Protein AF-A0A8J3FCZ4-F1 (afdb_monomer_lite)

Secondary structure (DSSP, 8-state):
-HHHHHHHHHHHHHHTTT-HHHHHHHHHHHHHHHHHHHS-GGG--S-SS----

Organism: NCBI:txid373054

pLDDT: mean 70.08, std 10.36, range [45.12, 84.12]

Radius of gyration: 14.03 Å; chains: 1; bounding box: 27×34×30 Å

Foldseek 3Di:
DVVVVVVLVVVCVVCCVPCVPVNVVCVVCVVVVVVVVVDDPVPVPDPPDPPPD

Sequence (53 aa):
METARQLLKQTLEAYEEKAPKAMAILEAGFEDATAVLALPEKYRRRLRTTQRR

Structure (mmCIF, N/CA/C/O backbone):
data_AF-A0A8J3FCZ4-F1
#
_entry.id   AF-A0A8J3FCZ4-F1
#
loop_
_atom_site.group_PDB
_atom_site.id
_atom_site.type_symbol
_atom_site.label_atom_id
_atom_site.label_alt_id
_atom_site.label_comp_id
_atom_site.label_asym_id
_atom_site.label_entity_id
_atom_site.label_seq_id
_atom_site.pdbx_PDB_ins_code
_atom_site.Cartn_x
_atom_site.Cartn_y
_atom_site.Cartn_z
_atom_site.occupancy
_atom_site.B_iso_or_equiv
_atom_site.auth_seq_id
_atom_site.auth_comp_id
_atom_site.auth_asym_id
_atom_site.auth_atom_id
_atom_site.pdbx_PDB_model_num
ATOM 1 N N . MET A 1 1 ? 13.143 -6.003 -0.135 1.00 56.00 1 MET A N 1
ATOM 2 C CA . MET A 1 1 ? 11.675 -5.882 -0.287 1.00 56.00 1 MET A CA 1
ATOM 3 C C . MET A 1 1 ? 10.926 -6.034 1.041 1.00 56.00 1 MET A C 1
ATOM 5 O O . MET A 1 1 ? 9.887 -5.409 1.190 1.00 56.00 1 MET A O 1
ATOM 9 N N . GLU A 1 2 ? 11.431 -6.790 2.024 1.00 64.69 2 GLU A N 1
ATOM 10 C CA . GLU A 1 2 ? 10.734 -7.017 3.311 1.00 64.69 2 GLU A CA 1
ATOM 11 C C . GLU A 1 2 ? 10.560 -5.755 4.173 1.00 64.69 2 GLU A C 1
ATOM 13 O O . GLU A 1 2 ? 9.490 -5.530 4.735 1.00 64.69 2 GLU A O 1
ATOM 18 N N . THR A 1 3 ? 11.560 -4.871 4.199 1.00 74.81 3 THR A N 1
ATOM 19 C CA . THR A 1 3 ? 11.530 -3.640 5.010 1.00 74.81 3 THR A CA 1
ATOM 20 C C . THR A 1 3 ? 10.428 -2.664 4.577 1.00 74.81 3 THR A C 1
ATOM 22 O O . THR A 1 3 ? 9.847 -1.970 5.405 1.00 74.81 3 THR A O 1
ATOM 25 N N . ALA A 1 4 ? 10.093 -2.631 3.282 1.00 71.62 4 ALA A N 1
ATOM 26 C CA . ALA A 1 4 ? 9.052 -1.754 2.743 1.00 71.62 4 ALA A CA 1
ATOM 27 C C . ALA A 1 4 ? 7.647 -2.178 3.205 1.00 71.62 4 ALA A C 1
ATOM 29 O O . ALA A 1 4 ? 6.832 -1.325 3.551 1.00 71.62 4 ALA A O 1
ATOM 30 N N . ARG A 1 5 ? 7.385 -3.491 3.287 1.00 75.75 5 ARG A N 1
ATOM 31 C CA . ARG A 1 5 ? 6.121 -4.026 3.820 1.00 75.75 5 ARG A CA 1
ATOM 32 C C . ARG A 1 5 ? 5.982 -3.798 5.325 1.00 75.75 5 ARG A C 1
ATOM 34 O O . ARG A 1 5 ? 4.885 -3.500 5.784 1.00 75.75 5 ARG A O 1
ATOM 41 N N . GLN A 1 6 ? 7.074 -3.887 6.088 1.00 81.81 6 GLN A N 1
ATOM 42 C CA . GLN A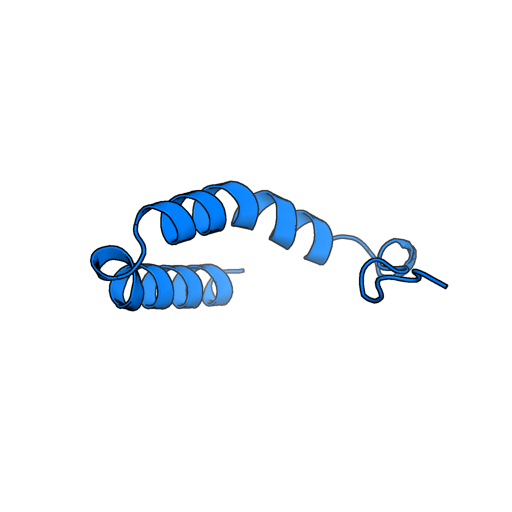 1 6 ? 7.046 -3.567 7.522 1.00 81.81 6 GLN A CA 1
ATOM 43 C C . GLN A 1 6 ? 6.685 -2.099 7.782 1.00 81.81 6 GLN A C 1
ATOM 45 O O . GLN A 1 6 ? 5.831 -1.826 8.622 1.00 81.81 6 GLN A O 1
ATOM 50 N N . LEU A 1 7 ? 7.278 -1.164 7.033 1.00 80.25 7 LEU A N 1
ATOM 51 C CA . LEU A 1 7 ? 6.968 0.265 7.152 1.00 80.25 7 LEU A CA 1
ATOM 52 C C . LEU A 1 7 ? 5.536 0.593 6.706 1.00 80.25 7 LEU A C 1
ATOM 54 O O . LEU A 1 7 ? 4.871 1.423 7.327 1.00 80.25 7 LEU A O 1
ATOM 58 N N . LEU A 1 8 ? 5.036 -0.080 5.665 1.00 76.94 8 LEU A N 1
ATOM 59 C CA . LEU A 1 8 ? 3.642 0.051 5.244 1.00 76.94 8 LEU A CA 1
ATOM 60 C C . LEU A 1 8 ? 2.686 -0.402 6.354 1.00 76.94 8 LEU A C 1
ATOM 62 O O . LEU A 1 8 ? 1.774 0.329 6.713 1.00 76.94 8 LEU A O 1
ATOM 66 N N . LYS A 1 9 ? 2.933 -1.559 6.973 1.00 81.75 9 LYS A N 1
ATOM 67 C CA . LYS A 1 9 ? 2.066 -2.055 8.046 1.00 81.75 9 LYS A CA 1
ATOM 68 C C . LYS A 1 9 ? 2.026 -1.112 9.256 1.00 81.75 9 LYS A C 1
ATOM 70 O O . LYS A 1 9 ? 0.951 -0.819 9.760 1.00 81.75 9 LYS A O 1
ATOM 75 N N . GLN A 1 10 ? 3.177 -0.576 9.665 1.00 84.12 10 GLN A N 1
ATOM 76 C CA . GLN A 1 10 ? 3.255 0.406 10.756 1.00 84.12 10 GLN A CA 1
ATOM 77 C C . GLN A 1 10 ? 2.511 1.710 10.437 1.00 84.12 10 GLN A C 1
ATOM 79 O O . GLN A 1 10 ? 1.926 2.327 11.324 1.00 84.12 10 GLN A O 1
ATOM 84 N N . THR A 1 11 ? 2.537 2.148 9.176 1.00 81.81 11 THR A N 1
ATOM 85 C CA . THR A 1 11 ? 1.817 3.356 8.748 1.00 81.81 11 THR A CA 1
ATOM 86 C C . THR A 1 11 ? 0.318 3.116 8.607 1.00 81.81 11 THR A C 1
ATOM 88 O O . THR A 1 11 ? -0.452 3.992 8.988 1.00 81.81 11 THR A O 1
ATOM 91 N N . LEU A 1 12 ? -0.108 1.933 8.159 1.00 80.12 12 LEU A N 1
ATOM 92 C CA . LEU A 1 12 ? -1.515 1.540 8.185 1.00 80.12 12 LEU A CA 1
ATOM 93 C C . LEU A 1 12 ? -2.034 1.518 9.628 1.00 80.12 12 LEU A C 1
ATOM 95 O O . LEU A 1 12 ? -2.941 2.278 9.936 1.00 80.12 12 LEU A O 1
ATOM 99 N N . GLU A 1 13 ? -1.386 0.791 10.543 1.00 83.00 13 GLU A N 1
ATOM 100 C CA . GLU A 1 13 ? -1.809 0.716 11.954 1.00 83.00 13 GLU A CA 1
ATOM 101 C C . GLU A 1 13 ? -1.885 2.099 12.634 1.00 83.00 13 GLU A C 1
ATOM 103 O O . GLU A 1 13 ? -2.780 2.354 13.437 1.00 83.00 13 GLU A O 1
ATOM 108 N N . ALA A 1 14 ? -0.983 3.029 12.299 1.00 82.81 14 ALA A N 1
ATOM 109 C CA . ALA A 1 14 ? -0.965 4.368 12.895 1.00 82.81 14 ALA A CA 1
ATOM 110 C C . ALA A 1 14 ? -2.010 5.343 12.314 1.00 82.81 14 ALA A C 1
ATOM 112 O O . ALA A 1 14 ? -2.363 6.328 12.973 1.00 82.81 14 ALA A O 1
ATOM 113 N N . TYR A 1 15 ? -2.470 5.126 11.078 1.00 76.75 15 TYR A N 1
ATOM 114 C CA . TYR A 1 15 ? -3.320 6.081 10.355 1.00 76.75 15 TYR A CA 1
ATOM 115 C C . TYR A 1 15 ? -4.651 5.501 9.860 1.00 76.75 15 TYR A C 1
ATOM 117 O O . TYR A 1 15 ? -5.470 6.260 9.335 1.00 76.75 15 TYR A O 1
ATOM 125 N N . GLU A 1 16 ? -4.916 4.214 10.070 1.00 75.25 16 GLU A N 1
ATOM 126 C CA . GLU A 1 16 ? -6.172 3.545 9.720 1.00 75.25 16 GLU A CA 1
ATOM 127 C C . GLU A 1 16 ? -7.372 4.175 10.440 1.00 75.25 16 GLU A C 1
ATOM 129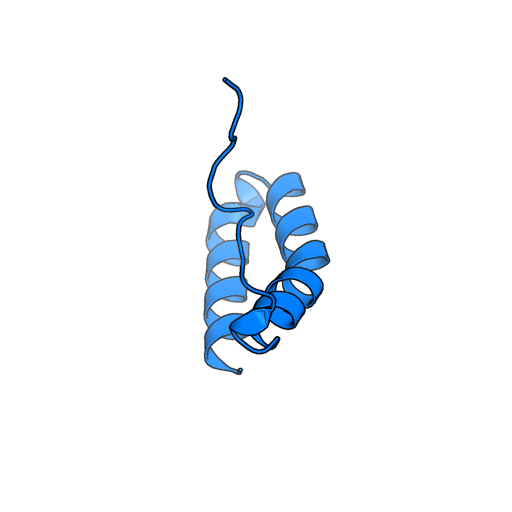 O O . GLU A 1 16 ? -8.380 4.459 9.796 1.00 75.25 16 GLU A O 1
ATOM 134 N N . GLU A 1 17 ? -7.241 4.535 11.723 1.00 76.38 17 GLU A N 1
ATOM 135 C CA . GLU A 1 17 ? -8.304 5.242 12.460 1.00 76.38 17 GLU A CA 1
ATOM 136 C C . GLU A 1 17 ? -8.527 6.682 11.972 1.00 76.38 17 GLU A C 1
ATOM 138 O O . GLU A 1 17 ? -9.641 7.202 12.020 1.00 76.38 17 GLU A O 1
ATOM 143 N N . LYS A 1 18 ? -7.471 7.353 11.498 1.00 79.06 18 LYS A N 1
ATOM 144 C CA . LYS A 1 18 ? -7.537 8.768 11.093 1.00 79.06 18 LYS A CA 1
ATOM 145 C C . LYS A 1 18 ? -7.975 8.954 9.647 1.00 79.06 18 LYS A C 1
ATOM 147 O O . LYS A 1 18 ? -8.589 9.969 9.323 1.00 79.06 18 LYS A O 1
ATOM 152 N N . ALA A 1 19 ? -7.614 8.029 8.763 1.00 76.62 19 ALA A N 1
ATOM 153 C CA . ALA A 1 19 ? -7.825 8.167 7.329 1.00 76.62 19 ALA A CA 1
ATOM 154 C C . ALA A 1 19 ? -7.950 6.800 6.626 1.00 76.62 19 ALA A C 1
ATOM 156 O O . ALA A 1 19 ? -7.149 6.490 5.738 1.00 76.62 19 ALA A O 1
ATOM 157 N N . PRO A 1 20 ? -8.992 6.007 6.933 1.00 76.19 20 PRO A N 1
ATOM 158 C CA . PRO A 1 20 ? -9.139 4.643 6.413 1.00 76.19 20 PRO A CA 1
ATOM 159 C C . PRO A 1 20 ? -9.217 4.602 4.878 1.00 76.19 20 PRO A C 1
ATOM 161 O O . PRO A 1 20 ? -8.620 3.747 4.231 1.00 76.19 20 PRO A O 1
ATOM 164 N N . LYS A 1 21 ? -9.873 5.595 4.258 1.00 77.12 21 LYS A N 1
ATOM 165 C CA . LYS A 1 21 ? -9.927 5.729 2.791 1.00 77.12 21 LYS A CA 1
ATOM 166 C C . LYS A 1 21 ? -8.562 5.994 2.154 1.00 77.12 21 LYS A C 1
ATOM 168 O O . LYS A 1 21 ? -8.290 5.472 1.080 1.00 77.12 21 LYS A O 1
ATOM 173 N N . ALA A 1 22 ? -7.728 6.826 2.778 1.00 78.12 22 ALA A N 1
ATOM 174 C CA . ALA A 1 22 ? -6.407 7.145 2.240 1.00 78.12 22 ALA A CA 1
ATOM 175 C C . ALA A 1 22 ? -5.456 5.952 2.381 1.00 78.12 22 ALA A C 1
ATOM 177 O O . ALA A 1 22 ? -4.692 5.673 1.463 1.00 78.12 22 ALA A O 1
ATOM 178 N N . MET A 1 23 ? -5.558 5.228 3.497 1.00 80.88 23 MET A N 1
ATOM 179 C CA . MET A 1 23 ? -4.798 4.008 3.758 1.00 80.88 23 MET A CA 1
ATOM 180 C C . MET A 1 23 ? -5.152 2.881 2.774 1.00 80.88 23 MET A C 1
ATOM 182 O O . MET A 1 23 ? -4.249 2.276 2.205 1.00 80.88 23 MET A O 1
ATOM 186 N N . ALA A 1 24 ? -6.436 2.685 2.454 1.00 78.81 24 ALA A N 1
ATOM 187 C CA . ALA A 1 24 ? -6.863 1.716 1.438 1.00 78.81 24 ALA A CA 1
ATOM 188 C C . ALA A 1 24 ? -6.332 2.043 0.026 1.00 78.81 24 ALA A C 1
ATOM 190 O O . ALA A 1 24 ? -5.924 1.154 -0.718 1.00 78.81 24 ALA A O 1
ATOM 191 N N . ILE A 1 25 ? -6.306 3.329 -0.347 1.00 80.75 25 ILE A N 1
ATOM 192 C CA . ILE A 1 25 ? -5.733 3.777 -1.629 1.00 80.75 25 ILE A CA 1
ATOM 193 C C . ILE A 1 25 ? -4.212 3.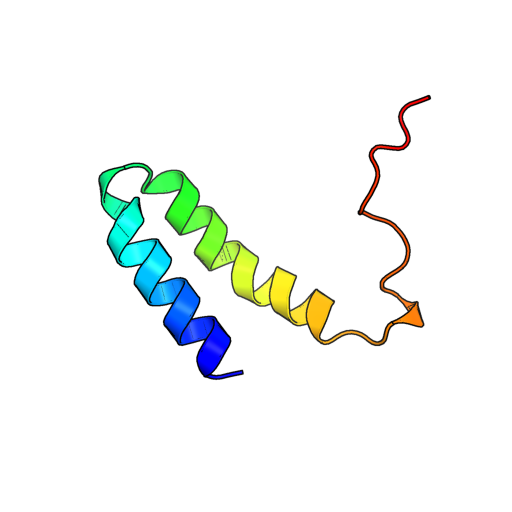588 -1.638 1.00 80.75 25 ILE A C 1
ATOM 195 O O . ILE A 1 25 ? -3.652 3.187 -2.658 1.00 80.75 25 ILE A O 1
ATOM 199 N N . LEU A 1 26 ? -3.548 3.877 -0.514 1.00 78.56 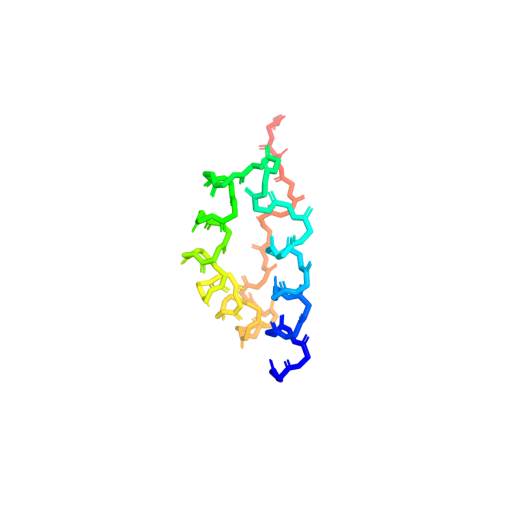26 LEU A N 1
ATOM 200 C CA . LEU A 1 26 ? -2.112 3.683 -0.359 1.00 78.56 26 LEU A CA 1
ATOM 201 C C . LEU A 1 26 ? -1.748 2.215 -0.575 1.00 78.56 26 LEU A C 1
ATOM 203 O O . LEU A 1 26 ? -0.864 1.945 -1.373 1.00 78.56 26 LEU A O 1
ATOM 207 N N . GLU A 1 27 ? -2.441 1.288 0.087 1.00 79.75 27 GLU A N 1
ATOM 208 C CA . GLU A 1 27 ? -2.185 -0.150 -0.026 1.00 79.75 27 GLU A CA 1
ATOM 209 C C . GLU A 1 27 ? -2.431 -0.667 -1.451 1.00 79.75 27 GLU A C 1
ATOM 211 O O . GLU A 1 27 ? -1.557 -1.319 -2.021 1.00 79.75 27 GLU A O 1
ATOM 216 N N . ALA A 1 28 ? -3.551 -0.281 -2.075 1.00 80.94 28 ALA A N 1
ATOM 217 C CA . ALA A 1 28 ? -3.872 -0.664 -3.451 1.00 80.94 28 ALA A CA 1
ATOM 218 C C . ALA A 1 28 ? -2.861 -0.126 -4.484 1.00 80.94 28 ALA A C 1
ATOM 220 O O . ALA A 1 28 ? -2.550 -0.809 -5.455 1.00 80.94 28 ALA A O 1
ATOM 221 N N . GLY A 1 29 ? -2.332 1.087 -4.284 1.00 74.81 29 GLY A N 1
ATOM 222 C CA . GLY A 1 29 ? -1.347 1.707 -5.179 1.00 74.81 29 GLY A CA 1
ATOM 223 C C . GLY A 1 29 ? 0.115 1.418 -4.825 1.00 74.81 29 GLY A C 1
ATOM 224 O O . GLY A 1 29 ? 1.013 1.811 -5.572 1.00 74.81 29 GLY A O 1
ATOM 225 N N . PHE A 1 30 ? 0.386 0.769 -3.690 1.00 75.19 30 PHE A N 1
ATOM 226 C CA . PHE A 1 30 ? 1.748 0.550 -3.204 1.00 75.19 30 PHE A CA 1
ATOM 227 C C . PHE A 1 30 ? 2.511 -0.461 -4.058 1.00 75.19 30 PHE A C 1
ATOM 229 O O . PHE A 1 30 ? 3.696 -0.263 -4.333 1.00 75.19 30 PHE A O 1
ATOM 236 N N . GLU A 1 31 ? 1.850 -1.531 -4.501 1.00 71.12 31 GLU A N 1
ATOM 237 C CA . GLU A 1 31 ? 2.474 -2.540 -5.365 1.00 71.12 31 GLU A CA 1
ATOM 238 C C . GLU A 1 31 ? 2.836 -1.948 -6.735 1.00 71.12 31 GLU A C 1
ATOM 240 O O . GLU A 1 31 ? 3.972 -2.097 -7.187 1.00 71.12 31 GLU A O 1
ATOM 245 N N . ASP A 1 32 ? 1.947 -1.148 -7.328 1.00 71.25 32 ASP A N 1
ATOM 246 C CA . ASP A 1 32 ? 2.222 -0.434 -8.580 1.00 71.25 32 ASP A CA 1
ATOM 247 C C . ASP A 1 32 ? 3.338 0.613 -8.418 1.00 71.25 32 ASP A C 1
ATOM 249 O O . ASP A 1 32 ? 4.253 0.709 -9.241 1.00 71.25 32 ASP A O 1
ATOM 253 N N . ALA A 1 33 ? 3.325 1.386 -7.327 1.00 70.75 33 ALA A N 1
ATOM 254 C CA . ALA A 1 33 ? 4.353 2.389 -7.055 1.00 70.75 33 ALA A CA 1
ATOM 255 C C . ALA A 1 33 ? 5.731 1.758 -6.786 1.00 70.75 33 ALA A C 1
ATOM 257 O O . ALA A 1 33 ? 6.757 2.279 -7.233 1.00 70.75 33 ALA A O 1
ATOM 258 N N . THR A 1 34 ? 5.779 0.622 -6.086 1.00 69.19 34 THR A N 1
ATOM 259 C CA . THR A 1 34 ? 7.027 -0.121 -5.850 1.00 69.19 34 THR A CA 1
ATOM 260 C C . THR A 1 34 ? 7.521 -0.837 -7.105 1.00 69.19 34 THR A C 1
ATOM 262 O O . THR A 1 34 ? 8.734 -0.897 -7.313 1.00 69.19 34 THR A O 1
ATOM 265 N N . ALA A 1 35 ? 6.628 -1.271 -7.999 1.00 71.44 35 ALA A N 1
ATOM 266 C CA . ALA A 1 35 ? 7.001 -1.760 -9.325 1.00 71.44 35 ALA A CA 1
ATOM 267 C C . ALA A 1 35 ? 7.702 -0.669 -10.152 1.00 71.44 35 ALA A C 1
ATOM 269 O O . ALA A 1 35 ? 8.722 -0.937 -10.786 1.00 71.44 35 ALA A O 1
ATOM 270 N N . VAL A 1 36 ? 7.246 0.588 -10.069 1.00 67.06 36 VAL A N 1
ATOM 271 C CA . VAL A 1 36 ? 7.936 1.734 -10.693 1.00 67.06 36 VAL A CA 1
ATOM 272 C C . VAL A 1 36 ? 9.311 1.995 -10.063 1.00 67.06 36 VAL A C 1
ATOM 274 O O . VAL A 1 36 ? 10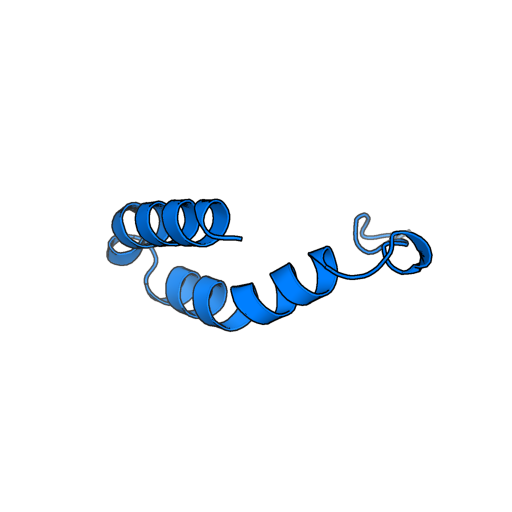.251 2.363 -10.769 1.00 67.06 36 VAL A O 1
ATOM 277 N N . LEU A 1 37 ? 9.474 1.770 -8.755 1.00 64.88 37 LEU A N 1
ATOM 278 C CA . LEU A 1 37 ? 10.781 1.860 -8.085 1.00 64.88 37 LEU A CA 1
ATOM 279 C C . LEU A 1 37 ? 11.739 0.725 -8.483 1.00 64.88 37 LEU A C 1
ATOM 281 O O . LEU A 1 37 ? 12.954 0.930 -8.457 1.00 64.88 37 LEU A O 1
ATOM 285 N N . ALA A 1 38 ? 11.207 -0.435 -8.880 1.00 65.06 38 ALA A N 1
ATOM 286 C CA . ALA A 1 38 ? 11.972 -1.561 -9.411 1.00 65.06 38 ALA A CA 1
ATOM 287 C C . ALA A 1 38 ? 12.398 -1.371 -10.882 1.00 65.06 38 ALA A C 1
ATOM 289 O O . ALA A 1 38 ? 13.242 -2.122 -11.375 1.00 65.06 38 ALA A O 1
ATOM 290 N N . LEU A 1 39 ? 11.866 -0.361 -11.584 1.00 59.75 39 LEU A N 1
ATOM 291 C CA . LEU A 1 39 ? 12.275 -0.051 -12.953 1.00 59.75 39 LEU A CA 1
ATOM 292 C C . LEU A 1 39 ? 13.655 0.645 -12.996 1.00 59.75 39 LEU A C 1
ATOM 294 O O . LEU A 1 39 ? 13.960 1.502 -12.156 1.00 59.75 39 LEU A O 1
ATOM 298 N N . PRO A 1 40 ? 14.495 0.340 -14.008 1.00 62.47 40 PRO A N 1
ATOM 299 C CA . PRO A 1 40 ? 15.793 0.982 -14.199 1.00 62.47 40 PRO A CA 1
ATOM 300 C C . PRO A 1 40 ? 15.688 2.507 -14.339 1.00 62.47 40 PRO A C 1
ATOM 302 O O . PRO A 1 40 ? 14.771 3.029 -14.976 1.00 62.47 40 PRO A O 1
ATOM 305 N N . GLU A 1 41 ? 16.693 3.231 -13.831 1.00 57.53 41 GLU A N 1
ATOM 306 C CA . GLU A 1 41 ? 16.751 4.705 -13.788 1.00 57.53 41 GLU A CA 1
ATOM 307 C C . GLU A 1 41 ? 16.464 5.426 -15.112 1.00 57.53 41 GLU A C 1
ATOM 309 O O . GLU A 1 41 ? 16.000 6.568 -15.099 1.00 57.53 41 GLU A O 1
ATOM 314 N N . LYS A 1 42 ? 16.668 4.760 -16.256 1.00 57.47 42 LYS A N 1
ATOM 315 C CA . LYS A 1 42 ? 16.343 5.297 -17.585 1.00 57.47 42 LYS A CA 1
ATOM 316 C C . LYS A 1 42 ? 14.860 5.666 -17.755 1.00 57.47 42 LYS A C 1
ATOM 318 O O . LYS A 1 42 ? 14.583 6.594 -18.511 1.00 57.47 42 LYS A O 1
ATOM 323 N N . TYR A 1 43 ? 13.940 5.023 -17.026 1.00 54.31 43 TYR A N 1
ATOM 324 C CA . TYR A 1 43 ? 12.502 5.351 -17.027 1.00 54.31 43 TYR A CA 1
ATOM 325 C C . TYR A 1 43 ? 12.057 6.201 -15.831 1.00 54.31 43 TYR A C 1
ATOM 327 O O . TYR A 1 43 ? 10.947 6.723 -15.828 1.00 54.31 43 TYR A O 1
ATOM 335 N N . ARG A 1 44 ? 12.935 6.452 -14.849 1.00 56.19 44 ARG A N 1
ATOM 336 C CA . ARG A 1 44 ? 12.650 7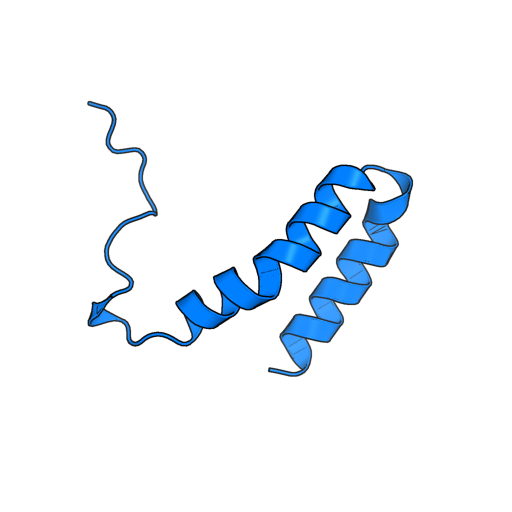.316 -13.686 1.00 56.19 44 ARG A CA 1
ATOM 337 C C . ARG A 1 44 ? 12.656 8.816 -14.044 1.00 56.19 44 ARG A C 1
ATOM 339 O O . ARG A 1 44 ? 12.697 9.683 -13.167 1.00 56.19 44 ARG A O 1
ATOM 346 N N . ARG A 1 45 ? 12.631 9.151 -15.343 1.00 59.47 45 ARG A N 1
ATOM 347 C CA . ARG A 1 45 ? 12.572 10.526 -15.844 1.00 59.47 45 ARG A CA 1
ATOM 348 C C . ARG A 1 45 ? 11.157 11.092 -15.696 1.00 59.47 45 ARG A C 1
ATOM 350 O O . ARG A 1 45 ? 10.308 10.948 -16.563 1.00 59.47 45 ARG A O 1
ATOM 357 N N . ARG A 1 46 ? 11.036 11.899 -14.635 1.00 56.34 46 ARG A N 1
ATOM 358 C CA . ARG A 1 46 ? 10.310 13.181 -14.598 1.00 56.34 46 ARG A CA 1
ATOM 359 C C . ARG A 1 46 ? 8.792 13.125 -14.383 1.00 56.34 46 ARG A C 1
ATOM 361 O O . ARG A 1 46 ? 8.032 13.715 -15.134 1.00 56.34 46 ARG A O 1
ATOM 368 N N . LEU A 1 47 ? 8.385 12.568 -13.244 1.00 57.31 47 LEU A N 1
ATOM 369 C CA . LEU A 1 47 ? 7.098 12.896 -12.601 1.00 57.31 47 LEU A CA 1
ATOM 370 C C . LEU A 1 47 ? 7.253 13.775 -11.345 1.00 57.31 47 LEU A C 1
ATOM 372 O O . LEU A 1 47 ? 6.276 14.077 -10.672 1.00 57.31 47 LEU A O 1
ATOM 376 N N . ARG A 1 48 ? 8.479 14.218 -11.019 1.00 58.81 48 ARG A N 1
ATOM 377 C CA . ARG A 1 48 ? 8.774 14.955 -9.775 1.00 58.81 48 ARG A CA 1
ATOM 378 C C . ARG A 1 48 ? 8.537 16.470 -9.844 1.00 58.81 48 ARG A C 1
ATOM 380 O O . ARG A 1 48 ? 8.747 17.164 -8.860 1.00 58.81 48 ARG A O 1
ATOM 387 N N . THR A 1 49 ? 8.083 17.010 -10.967 1.00 55.91 49 THR A N 1
ATOM 388 C CA . THR A 1 49 ? 7.686 18.420 -11.030 1.00 55.91 49 THR A CA 1
ATOM 389 C C . THR A 1 49 ? 6.426 18.539 -11.861 1.00 55.91 49 THR A C 1
ATOM 391 O O . THR A 1 49 ? 6.450 18.222 -13.050 1.00 55.91 49 THR A O 1
ATOM 394 N N . THR A 1 50 ? 5.354 19.050 -11.260 1.00 51.16 50 THR A N 1
ATOM 395 C CA . THR A 1 50 ? 4.317 19.800 -11.967 1.00 51.16 50 THR A CA 1
ATOM 396 C C . THR A 1 50 ? 5.000 20.915 -12.747 1.00 51.16 50 THR A C 1
ATOM 398 O O . THR A 1 50 ? 5.165 22.029 -12.254 1.00 51.16 50 THR A O 1
ATOM 401 N N . GLN A 1 51 ? 5.440 20.621 -13.969 1.00 56.16 51 GLN A N 1
ATOM 402 C CA . GLN A 1 51 ? 5.787 21.657 -14.920 1.00 56.16 51 GLN A CA 1
ATOM 403 C C . GLN A 1 51 ? 4.473 22.182 -15.489 1.00 56.16 51 GLN A C 1
ATOM 405 O O . GLN A 1 51 ? 4.005 21.791 -16.550 1.00 56.16 51 GLN A O 1
ATOM 410 N N . ARG A 1 52 ? 3.834 23.017 -14.673 1.00 54.62 52 ARG A N 1
ATOM 411 C CA . ARG A 1 52 ? 2.810 23.970 -15.073 1.00 54.62 52 ARG A CA 1
ATOM 412 C C . ARG A 1 52 ? 3.473 25.341 -15.018 1.00 54.62 52 ARG A C 1
ATOM 414 O O . ARG A 1 52 ? 3.383 26.027 -14.006 1.00 54.62 52 ARG A O 1
ATOM 421 N N . ARG A 1 53 ? 4.184 25.682 -16.086 1.00 45.12 53 ARG A N 1
ATOM 422 C CA . ARG A 1 53 ? 4.320 27.040 -16.614 1.00 45.12 53 ARG A CA 1
ATOM 423 C C . ARG A 1 53 ? 4.589 26.931 -18.101 1.00 45.12 53 ARG A C 1
ATOM 425 O O . ARG A 1 53 ? 5.376 26.029 -18.462 1.00 45.12 53 ARG A O 1
#